Protein AF-A0A2E8HT24-F1 (afdb_monomer_lite)

pLDDT: mean 84.62, std 17.59, range [35.94, 98.38]

Foldseek 3Di:
DDDDDDDDDDDPPPPPPPPPPDDDPVRVVVVVVVVLVVVCVVDLQLSVLVVQLVVQVVVCVVVVADDDDDSVLSVVLVPDQAFPVPRHGADSHAPPDDPVDPDGDQRHKHKDFCDPVHGHDSVGIHIHGPNVRVVPVVDDPVRVVVCVVVVVVVVVVVVVVVD

Structure (mmCIF, N/CA/C/O backbone):
data_AF-A0A2E8HT24-F1
#
_entry.id   AF-A0A2E8HT24-F1
#
loop_
_atom_site.group_PDB
_atom_site.id
_atom_site.type_symbol
_atom_site.label_atom_id
_atom_site.label_alt_id
_atom_site.label_comp_id
_atom_site.label_asym_id
_atom_site.label_entity_id
_atom_site.label_seq_id
_atom_site.pdbx_PDB_ins_code
_atom_site.Cartn_x
_atom_site.Cartn_y
_atom_site.Cartn_z
_atom_site.occupancy
_atom_site.B_iso_or_equiv
_atom_site.auth_seq_id
_atom_site.auth_comp_id
_atom_site.auth_asym_id
_atom_site.auth_atom_id
_atom_site.pdbx_PDB_model_num
ATOM 1 N N . MET A 1 1 ? 66.872 -40.781 -44.050 1.00 35.94 1 MET A N 1
ATOM 2 C CA . MET A 1 1 ? 67.631 -39.530 -43.858 1.00 35.94 1 MET A CA 1
ATOM 3 C C . MET A 1 1 ? 66.640 -38.387 -43.755 1.00 35.94 1 MET A C 1
ATOM 5 O O . MET A 1 1 ? 65.940 -38.175 -44.731 1.00 35.94 1 MET A O 1
ATOM 9 N N . LEU A 1 2 ? 66.644 -37.734 -42.584 1.00 40.47 2 LEU A N 1
ATOM 10 C CA . LEU A 1 2 ? 66.232 -36.346 -42.295 1.00 40.47 2 LEU A CA 1
ATOM 11 C C . LEU A 1 2 ? 64.733 -36.050 -42.520 1.00 40.47 2 LEU A C 1
ATOM 13 O O . LEU A 1 2 ? 64.281 -35.977 -43.654 1.00 40.47 2 LEU A O 1
ATOM 17 N N . LEU A 1 3 ? 63.880 -36.157 -41.489 1.00 42.06 3 LEU A N 1
ATOM 18 C CA . LEU A 1 3 ? 63.606 -35.155 -40.431 1.00 42.06 3 LEU A CA 1
ATOM 19 C C . LEU A 1 3 ? 63.310 -33.763 -40.996 1.00 42.06 3 LEU A C 1
ATOM 21 O O . LEU A 1 3 ? 64.171 -33.188 -41.650 1.00 42.06 3 LEU A O 1
ATOM 25 N N . ASP A 1 4 ? 62.077 -33.308 -40.762 1.00 39.84 4 ASP A N 1
ATOM 26 C CA . ASP A 1 4 ? 61.700 -31.968 -40.282 1.00 39.84 4 ASP A CA 1
ATOM 27 C C . ASP A 1 4 ? 60.200 -31.756 -40.558 1.00 39.84 4 ASP A C 1
ATOM 29 O O . ASP A 1 4 ? 59.660 -32.192 -41.569 1.00 39.84 4 ASP A O 1
ATOM 33 N N . ASP A 1 5 ? 59.426 -31.058 -39.755 1.00 40.97 5 ASP A N 1
ATOM 34 C CA . ASP A 1 5 ? 59.451 -30.870 -38.322 1.00 40.97 5 ASP A CA 1
ATOM 35 C C . ASP A 1 5 ? 58.053 -30.336 -37.987 1.00 40.97 5 ASP A C 1
ATOM 37 O O . ASP A 1 5 ? 57.343 -29.777 -38.826 1.00 40.97 5 ASP A O 1
ATOM 41 N N . SER A 1 6 ? 57.646 -30.576 -36.755 1.00 44.28 6 SER A N 1
ATOM 42 C CA . SER A 1 6 ? 56.474 -30.014 -36.086 1.00 44.28 6 SER A CA 1
ATOM 43 C C . SER A 1 6 ? 55.906 -28.687 -36.639 1.00 44.28 6 SER A C 1
ATOM 45 O O . SER A 1 6 ? 56.578 -27.662 -36.691 1.00 44.28 6 SER A O 1
ATOM 47 N N . ASN A 1 7 ? 54.593 -28.650 -36.899 1.00 43.91 7 ASN A N 1
ATOM 48 C CA . ASN A 1 7 ? 53.816 -27.470 -36.513 1.00 43.91 7 ASN A CA 1
ATOM 49 C C . ASN A 1 7 ? 52.341 -27.794 -36.261 1.00 43.91 7 ASN A C 1
ATOM 51 O O . ASN A 1 7 ? 51.435 -27.530 -37.048 1.00 43.91 7 ASN A O 1
ATOM 55 N N . SER A 1 8 ? 52.111 -28.361 -35.082 1.00 47.88 8 SER A N 1
ATOM 56 C CA . SER A 1 8 ? 50.888 -28.163 -34.319 1.00 47.88 8 SER A CA 1
ATOM 57 C C . SER A 1 8 ? 50.665 -26.664 -34.095 1.00 47.88 8 SER A C 1
ATOM 59 O O . SER A 1 8 ? 51.427 -26.042 -33.355 1.00 47.88 8 SER A O 1
ATOM 61 N N . HIS A 1 9 ? 49.621 -26.083 -34.684 1.00 43.06 9 HIS A N 1
ATOM 62 C CA . HIS A 1 9 ? 49.075 -24.806 -34.222 1.00 43.06 9 HIS A CA 1
ATOM 63 C C . HIS A 1 9 ? 47.590 -24.982 -33.850 1.00 43.06 9 HIS A C 1
ATOM 65 O O . HIS A 1 9 ? 46.798 -25.423 -34.684 1.00 43.06 9 HIS A O 1
ATOM 71 N N . PRO A 1 10 ? 47.216 -24.708 -32.584 1.00 46.66 10 PRO A N 1
ATOM 72 C CA . PRO A 1 10 ? 45.877 -24.933 -32.043 1.00 46.66 10 PRO A CA 1
ATOM 73 C C . PRO A 1 10 ? 44.842 -23.939 -32.604 1.00 46.66 10 PRO A C 1
ATOM 75 O O . PRO A 1 10 ? 45.212 -22.903 -33.164 1.00 46.66 10 PRO A O 1
ATOM 78 N N . PRO A 1 11 ? 43.532 -24.226 -32.448 1.00 43.88 11 PRO A N 1
ATOM 79 C CA . PRO A 1 11 ? 42.464 -23.390 -32.983 1.00 43.88 11 PRO A CA 1
ATOM 80 C C . PRO A 1 11 ? 42.529 -22.002 -32.348 1.00 43.88 11 PRO A C 1
ATOM 82 O O . PRO A 1 11 ? 42.537 -21.871 -31.123 1.00 43.88 11 PRO A O 1
ATOM 85 N N . GLN A 1 12 ? 42.551 -20.955 -33.175 1.00 50.25 12 GLN A N 1
ATOM 86 C CA . GLN A 1 12 ? 42.420 -19.583 -32.694 1.00 50.25 12 GLN A CA 1
ATOM 87 C C . GLN A 1 12 ? 40.999 -19.381 -32.155 1.00 50.25 12 GLN A C 1
ATOM 89 O O . GLN A 1 12 ? 40.080 -18.964 -32.858 1.00 50.25 12 GLN A O 1
ATOM 94 N N . LEU A 1 13 ? 40.815 -19.706 -30.876 1.00 46.00 13 LEU A N 1
ATOM 95 C CA . LEU A 1 13 ? 39.678 -19.287 -30.080 1.00 46.00 13 LEU A CA 1
ATOM 96 C C . LEU A 1 13 ? 39.767 -17.762 -29.965 1.00 46.00 13 LEU A C 1
ATOM 98 O O . LEU A 1 13 ? 40.494 -17.235 -29.124 1.00 46.00 13 LEU A O 1
ATOM 102 N N . ALA A 1 14 ? 39.065 -17.041 -30.840 1.00 48.28 14 ALA A N 1
ATOM 103 C CA . ALA A 1 14 ? 38.925 -15.598 -30.729 1.00 48.28 14 ALA A CA 1
ATOM 104 C C . ALA A 1 14 ? 38.216 -15.282 -29.404 1.00 48.28 14 ALA A C 1
ATOM 106 O O . ALA A 1 14 ? 36.986 -15.311 -29.300 1.00 48.28 14 ALA A O 1
ATOM 107 N N . ALA A 1 15 ? 39.002 -15.015 -28.361 1.00 50.75 15 ALA A N 1
ATOM 108 C CA . ALA A 1 15 ? 38.513 -14.491 -27.105 1.00 50.75 15 ALA A CA 1
ATOM 109 C C . ALA A 1 15 ? 37.833 -13.154 -27.408 1.00 50.75 15 ALA A C 1
ATOM 111 O O . ALA A 1 15 ? 38.474 -12.142 -27.691 1.00 50.75 15 ALA A O 1
ATOM 112 N N . ARG A 1 16 ? 36.502 -13.165 -27.395 1.00 48.28 16 ARG A N 1
ATOM 113 C CA . ARG A 1 16 ? 35.672 -11.974 -27.535 1.00 48.28 16 ARG A CA 1
ATOM 114 C C . ARG A 1 16 ? 35.931 -11.111 -26.298 1.00 48.28 16 ARG A C 1
ATOM 116 O O . ARG A 1 16 ? 35.295 -11.311 -25.264 1.00 48.28 16 ARG A O 1
ATOM 123 N N . LEU A 1 17 ? 36.910 -10.207 -26.377 1.00 47.00 17 LEU A N 1
ATOM 124 C CA . LEU A 1 17 ? 37.197 -9.221 -25.337 1.00 47.00 17 LEU A CA 1
ATOM 125 C C . LEU A 1 17 ? 35.886 -8.498 -25.014 1.00 47.00 17 LEU A C 1
ATOM 127 O O . LEU A 1 17 ? 35.358 -7.737 -25.826 1.00 47.00 17 LEU A O 1
ATOM 131 N N . LYS A 1 18 ? 35.317 -8.769 -23.834 1.00 50.16 18 LYS A N 1
ATOM 132 C CA . LYS A 1 18 ? 34.218 -7.971 -23.295 1.00 50.16 18 LYS A CA 1
ATOM 133 C C . LYS A 1 18 ? 34.812 -6.613 -22.956 1.00 50.16 18 LYS A C 1
ATOM 135 O O . LYS A 1 18 ? 35.312 -6.415 -21.854 1.00 50.16 18 LYS A O 1
ATOM 140 N N . ILE A 1 19 ? 34.775 -5.687 -23.908 1.00 54.06 19 ILE A N 1
ATOM 141 C CA . ILE A 1 19 ? 35.055 -4.281 -23.640 1.00 54.06 19 ILE A CA 1
ATOM 142 C C . ILE A 1 19 ? 33.923 -3.804 -22.728 1.00 54.06 19 ILE A C 1
ATOM 144 O O . ILE A 1 19 ? 32.839 -3.439 -23.184 1.00 54.06 19 ILE A O 1
ATOM 148 N N . SER A 1 20 ? 34.131 -3.876 -21.415 1.00 62.16 20 SER A N 1
ATOM 149 C CA . SER A 1 20 ? 33.248 -3.227 -20.459 1.00 62.16 20 SER A CA 1
ATOM 150 C C . SER A 1 20 ? 33.468 -1.727 -20.610 1.00 62.16 20 SER A C 1
ATOM 152 O O . SER A 1 20 ? 34.395 -1.166 -20.028 1.00 62.16 20 SER A O 1
ATOM 154 N N . GLY A 1 21 ? 32.656 -1.078 -21.444 1.00 65.00 21 GLY A N 1
ATOM 155 C CA . GLY A 1 21 ? 32.674 0.373 -21.562 1.00 65.00 21 GLY A CA 1
ATOM 156 C C . GLY A 1 21 ? 32.432 0.986 -20.184 1.00 65.00 21 GLY A C 1
ATOM 157 O O . GLY A 1 21 ? 31.366 0.794 -19.594 1.00 65.00 21 GLY A O 1
ATOM 158 N N . HIS A 1 22 ? 33.426 1.691 -19.644 1.00 77.19 22 HIS A N 1
ATOM 159 C CA . HIS A 1 22 ? 33.254 2.395 -18.385 1.00 77.19 22 HIS A CA 1
ATOM 160 C C . HIS A 1 22 ? 32.352 3.608 -18.628 1.00 77.19 22 HIS A C 1
ATOM 162 O O . HIS A 1 22 ? 32.740 4.587 -19.258 1.00 77.19 22 HIS A O 1
ATOM 168 N N . ILE A 1 23 ? 31.112 3.531 -18.145 1.00 82.25 23 ILE A N 1
ATOM 169 C CA . ILE A 1 23 ? 30.186 4.664 -18.150 1.00 82.25 23 ILE A CA 1
ATOM 170 C C . ILE A 1 23 ? 30.437 5.490 -16.886 1.00 82.25 23 ILE A C 1
ATOM 172 O O . ILE A 1 23 ? 30.488 4.945 -15.781 1.00 82.25 23 ILE A O 1
ATOM 176 N N . CYS A 1 24 ? 30.561 6.809 -17.041 1.00 89.00 24 CYS A N 1
ATOM 177 C CA . CYS A 1 24 ? 30.724 7.723 -15.916 1.00 89.00 24 CYS A CA 1
ATOM 178 C C . CYS A 1 24 ? 29.496 7.681 -14.978 1.00 89.00 24 CYS A C 1
ATOM 180 O O . CYS A 1 24 ? 28.365 7.522 -15.443 1.00 89.00 24 CYS A O 1
ATOM 182 N N . LYS A 1 25 ? 29.672 7.851 -13.657 1.00 83.56 25 LYS A N 1
ATOM 183 C CA . LYS A 1 25 ? 28.559 7.752 -12.682 1.00 83.56 25 LYS A CA 1
ATOM 184 C C . LYS A 1 25 ? 27.403 8.714 -12.993 1.00 83.56 25 LYS A C 1
ATOM 186 O O . LYS A 1 25 ? 26.242 8.324 -12.887 1.00 83.56 25 LYS A O 1
ATOM 191 N N . SER A 1 26 ? 27.696 9.942 -13.427 1.00 86.44 26 SER A N 1
ATOM 192 C CA . SER A 1 26 ? 26.672 10.924 -13.819 1.00 86.44 26 SER A CA 1
ATOM 193 C C . SER A 1 26 ? 25.957 10.533 -15.119 1.00 86.44 26 SER A C 1
ATOM 195 O O . SER A 1 26 ? 24.739 10.662 -15.216 1.00 86.44 26 SER A O 1
ATOM 197 N N . CYS A 1 27 ? 26.682 9.963 -16.083 1.00 86.25 27 CYS A N 1
ATOM 198 C CA . CYS A 1 27 ? 26.148 9.419 -17.330 1.00 86.25 27 CYS A CA 1
ATOM 199 C C . CYS A 1 27 ? 25.198 8.242 -17.051 1.00 86.25 27 CYS A C 1
ATOM 201 O O . CYS A 1 27 ? 24.104 8.165 -17.614 1.00 86.25 27 CYS A O 1
ATOM 203 N N . GLN A 1 28 ? 25.595 7.345 -16.144 1.00 87.12 28 GLN A N 1
ATOM 204 C CA . GLN A 1 28 ? 24.777 6.223 -15.692 1.00 87.12 28 GLN A CA 1
ATOM 205 C C . GLN A 1 28 ? 23.524 6.719 -14.962 1.00 87.12 28 GLN A C 1
ATOM 207 O O . GLN A 1 28 ? 22.421 6.272 -15.276 1.00 87.12 28 GLN A O 1
ATOM 212 N N . ALA A 1 29 ? 23.667 7.682 -14.045 1.00 83.69 29 ALA A N 1
ATOM 213 C CA . ALA A 1 29 ? 22.548 8.285 -13.324 1.00 83.69 29 ALA A CA 1
ATOM 214 C C . ALA A 1 29 ? 21.544 8.960 -14.274 1.00 83.69 29 ALA A C 1
ATOM 216 O O . ALA A 1 29 ? 20.338 8.733 -14.154 1.00 83.69 29 ALA A O 1
ATOM 217 N N . ARG A 1 30 ? 22.032 9.717 -15.266 1.00 84.50 30 ARG A N 1
ATOM 218 C CA . ARG A 1 30 ? 21.202 10.330 -16.312 1.00 84.50 30 ARG A CA 1
ATOM 219 C C . ARG A 1 30 ? 20.444 9.274 -17.116 1.00 84.50 30 ARG A C 1
ATOM 221 O O . ARG A 1 30 ? 19.226 9.369 -17.231 1.00 84.50 30 ARG A O 1
ATOM 228 N N . ARG A 1 31 ? 21.121 8.220 -17.581 1.00 84.06 31 ARG A N 1
ATOM 229 C CA . ARG A 1 31 ? 20.488 7.125 -18.339 1.00 84.06 31 ARG A CA 1
ATOM 230 C C . ARG A 1 31 ? 19.397 6.415 -17.531 1.00 84.06 31 ARG A C 1
ATOM 232 O O . ARG A 1 31 ? 18.334 6.106 -18.068 1.00 84.06 31 ARG A O 1
ATOM 239 N N . VAL A 1 32 ? 19.633 6.177 -16.238 1.00 82.56 32 VAL A N 1
ATOM 240 C CA . VAL A 1 32 ? 18.626 5.613 -15.322 1.00 82.56 32 VAL A CA 1
ATOM 241 C C . VAL A 1 32 ? 17.434 6.563 -15.176 1.00 82.56 32 VAL A C 1
ATOM 243 O O . VAL A 1 32 ? 16.288 6.115 -15.246 1.00 82.56 32 VAL A O 1
ATOM 246 N N . HIS A 1 33 ? 17.679 7.866 -15.016 1.00 81.50 33 HIS A N 1
ATOM 247 C CA . HIS A 1 33 ? 16.624 8.877 -14.925 1.00 81.50 33 HIS A CA 1
ATOM 248 C C . HIS A 1 33 ? 15.775 8.949 -16.204 1.00 81.50 33 HIS A C 1
ATOM 250 O O . HIS A 1 33 ? 14.545 8.951 -16.131 1.00 81.50 33 HIS A O 1
ATOM 256 N N . GLU A 1 34 ? 16.409 8.954 -17.374 1.00 79.81 34 GLU A N 1
ATOM 257 C CA . GLU A 1 34 ? 15.744 8.963 -18.682 1.00 79.81 34 GLU A CA 1
ATOM 258 C C . GLU A 1 34 ? 14.926 7.692 -18.920 1.00 79.81 34 G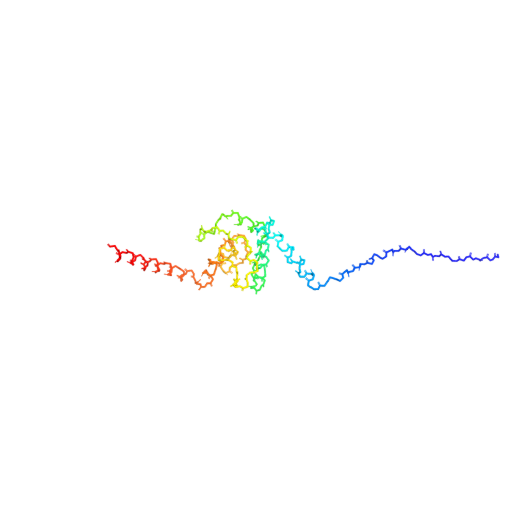LU A C 1
ATOM 260 O O . GLU A 1 34 ? 13.769 7.771 -19.329 1.00 79.81 34 GLU A O 1
ATOM 265 N N . HIS A 1 35 ? 15.490 6.512 -18.635 1.00 80.69 35 HIS A N 1
ATOM 266 C CA . HIS A 1 35 ? 14.760 5.246 -18.730 1.00 80.69 35 HIS A CA 1
ATOM 267 C C . HIS A 1 35 ? 13.536 5.247 -17.809 1.00 80.69 35 HIS A C 1
ATOM 269 O O . HIS A 1 35 ? 12.433 4.935 -18.244 1.00 80.69 35 HIS A O 1
ATOM 275 N N . LYS A 1 36 ? 13.709 5.654 -16.546 1.00 76.69 36 LYS A N 1
ATOM 276 C CA . LYS A 1 36 ? 12.611 5.774 -15.578 1.00 76.69 36 LYS A CA 1
ATOM 277 C C . LYS A 1 36 ? 11.526 6.736 -16.068 1.00 76.69 36 LYS A C 1
ATOM 279 O O . LYS A 1 36 ? 10.345 6.423 -15.954 1.00 76.69 36 LYS A O 1
ATOM 284 N N . SER A 1 37 ? 11.925 7.888 -16.603 1.00 75.88 37 SER A N 1
ATOM 285 C CA . SER A 1 37 ? 11.004 8.907 -17.115 1.00 75.88 37 SER A CA 1
ATOM 286 C C . SER A 1 37 ? 10.202 8.403 -18.314 1.00 75.88 37 SER A C 1
ATOM 288 O O . SER A 1 37 ? 9.016 8.702 -18.398 1.00 75.88 37 SER A O 1
ATOM 290 N N . ARG A 1 38 ? 10.819 7.615 -19.206 1.00 74.81 38 ARG A N 1
ATOM 291 C CA . ARG A 1 38 ? 10.131 6.957 -20.329 1.00 74.81 38 ARG A CA 1
ATOM 292 C C . ARG A 1 38 ? 9.142 5.897 -19.852 1.00 74.81 38 ARG A C 1
ATOM 294 O O . ARG A 1 38 ? 7.957 6.047 -20.103 1.00 74.81 38 ARG A O 1
ATOM 301 N N . SER A 1 39 ? 9.579 4.933 -19.037 1.00 76.62 39 SER A N 1
ATOM 302 C CA . SER A 1 39 ? 8.687 3.875 -18.530 1.00 76.62 39 SER A CA 1
ATOM 303 C C . SER A 1 39 ? 7.468 4.415 -17.769 1.00 76.62 39 SER A C 1
ATOM 305 O O . SER A 1 39 ? 6.401 3.818 -17.814 1.00 76.62 39 SER A O 1
ATOM 307 N N . LEU A 1 40 ? 7.614 5.546 -17.069 1.00 77.06 40 LEU A N 1
ATOM 308 C CA . LEU A 1 40 ? 6.505 6.238 -16.401 1.00 77.06 40 LEU A CA 1
ATOM 309 C C . LEU A 1 40 ? 5.509 6.901 -17.359 1.00 77.06 40 LEU A C 1
ATOM 311 O O . LEU A 1 40 ? 4.360 7.110 -16.971 1.00 77.06 40 LEU A O 1
ATOM 315 N N . LYS A 1 41 ? 5.962 7.314 -18.546 1.00 77.75 41 LYS A N 1
ATOM 316 C CA . LYS A 1 41 ? 5.111 7.902 -19.584 1.00 77.75 41 LYS A CA 1
ATOM 317 C C . LYS A 1 41 ? 4.368 6.820 -20.359 1.00 77.75 41 LYS A C 1
ATOM 319 O O . LYS A 1 41 ? 3.186 7.016 -20.609 1.00 77.75 41 LYS A O 1
ATOM 324 N N . ASP A 1 42 ? 5.051 5.722 -20.680 1.00 85.56 42 ASP A N 1
ATOM 325 C CA . ASP A 1 42 ? 4.519 4.651 -21.527 1.00 85.56 42 ASP A CA 1
ATOM 326 C C . ASP A 1 42 ? 3.383 3.892 -20.827 1.00 85.56 42 ASP A C 1
ATOM 328 O O . ASP A 1 42 ? 2.286 3.789 -21.365 1.00 85.56 42 ASP A O 1
ATOM 332 N N . ASP A 1 43 ? 3.622 3.415 -19.600 1.00 90.62 43 ASP A N 1
ATOM 333 C CA . ASP A 1 43 ? 2.605 2.738 -18.792 1.00 90.62 43 ASP A CA 1
ATOM 334 C C . ASP A 1 43 ? 2.810 3.037 -17.292 1.00 90.62 43 ASP A C 1
ATOM 336 O O . ASP A 1 43 ? 3.550 2.334 -16.581 1.00 90.62 43 ASP A O 1
ATOM 340 N N . PRO A 1 44 ? 2.176 4.107 -16.771 1.00 90.75 44 PRO A N 1
ATOM 341 C CA . PRO A 1 44 ? 2.314 4.486 -15.371 1.00 90.75 44 PRO A CA 1
ATOM 342 C C . PRO A 1 44 ? 1.736 3.438 -14.411 1.00 90.75 44 PRO A C 1
ATOM 344 O O . PRO A 1 44 ? 2.225 3.338 -13.280 1.00 90.75 44 PRO A O 1
ATOM 347 N N . VAL A 1 45 ? 0.733 2.660 -14.835 1.00 94.12 45 VAL A N 1
ATOM 348 C CA . VAL A 1 45 ? 0.085 1.635 -14.005 1.00 94.12 45 VAL A CA 1
ATOM 349 C C . VAL A 1 45 ? 1.039 0.467 -13.813 1.00 94.12 45 VAL A C 1
ATOM 351 O O . VAL A 1 45 ? 1.434 0.178 -12.680 1.00 94.12 45 VAL A O 1
ATOM 354 N N . LEU A 1 46 ? 1.518 -0.130 -14.907 1.00 94.06 46 LEU A N 1
ATOM 355 C CA . LEU A 1 46 ? 2.462 -1.246 -14.865 1.00 94.06 46 LEU A CA 1
ATOM 356 C C . LEU A 1 46 ? 3.740 -0.877 -14.111 1.00 94.06 46 LEU A C 1
ATOM 358 O O . LEU A 1 46 ? 4.233 -1.652 -13.282 1.00 94.06 46 LEU A O 1
ATOM 362 N N . TYR A 1 47 ? 4.276 0.321 -14.361 1.00 92.00 47 TYR A N 1
ATOM 363 C CA . TYR A 1 47 ? 5.449 0.812 -13.647 1.00 92.00 47 TYR A CA 1
ATOM 364 C C . TYR A 1 47 ? 5.202 0.879 -12.130 1.00 92.00 47 TYR A C 1
ATOM 366 O O . TYR A 1 47 ? 6.030 0.406 -11.340 1.00 92.00 47 TYR A O 1
ATOM 374 N N . ARG A 1 48 ? 4.068 1.448 -11.697 1.00 92.25 48 ARG A N 1
ATOM 375 C CA . ARG A 1 48 ? 3.714 1.549 -10.273 1.00 92.25 48 ARG A CA 1
ATOM 376 C C . ARG A 1 48 ? 3.487 0.180 -9.650 1.00 92.25 48 ARG A C 1
ATOM 378 O O . ARG A 1 48 ? 4.060 -0.068 -8.589 1.00 92.25 48 ARG A O 1
ATOM 385 N N . CYS A 1 49 ? 2.745 -0.711 -10.302 1.00 96.31 49 CYS A N 1
ATOM 386 C CA . CYS A 1 49 ? 2.482 -2.060 -9.803 1.00 96.31 49 CYS A CA 1
ATOM 387 C C . CYS A 1 49 ? 3.788 -2.832 -9.567 1.00 96.31 49 CYS A C 1
ATOM 389 O O . CYS A 1 49 ? 4.006 -3.348 -8.472 1.00 96.31 49 CYS A O 1
ATOM 391 N N . LYS A 1 50 ? 4.744 -2.784 -10.507 1.00 95.25 50 LYS A N 1
ATOM 392 C CA . LYS A 1 50 ? 6.083 -3.382 -10.320 1.00 95.25 50 LYS A CA 1
ATOM 393 C C . LYS A 1 50 ? 6.807 -2.837 -9.082 1.00 95.25 50 LYS A C 1
ATOM 395 O O . LYS A 1 50 ? 7.423 -3.592 -8.326 1.00 95.25 50 LYS A O 1
ATOM 400 N N . LYS A 1 51 ? 6.738 -1.521 -8.847 1.00 93.75 51 LYS A N 1
ATOM 401 C CA . LYS A 1 51 ? 7.357 -0.878 -7.673 1.00 93.75 51 LYS A CA 1
ATOM 402 C C . LYS A 1 51 ? 6.665 -1.268 -6.368 1.00 93.75 51 LYS A C 1
ATOM 404 O O . LYS A 1 51 ? 7.358 -1.544 -5.388 1.00 93.75 51 LYS A O 1
ATOM 409 N N . ILE A 1 52 ? 5.336 -1.293 -6.361 1.00 96.31 52 ILE A N 1
ATOM 410 C CA . ILE A 1 52 ? 4.509 -1.673 -5.213 1.00 96.31 52 ILE A CA 1
ATOM 411 C C . ILE A 1 52 ? 4.783 -3.128 -4.821 1.00 96.31 52 ILE A C 1
ATOM 413 O O . ILE A 1 52 ? 5.089 -3.387 -3.657 1.00 96.31 52 ILE A O 1
ATOM 417 N N . LEU A 1 53 ? 4.773 -4.047 -5.790 1.00 98.00 53 LEU A N 1
ATOM 418 C CA . LEU A 1 53 ? 5.025 -5.472 -5.574 1.00 98.00 53 LEU A CA 1
ATOM 419 C C . LEU A 1 53 ? 6.422 -5.722 -4.992 1.00 98.00 53 LEU A C 1
ATOM 421 O O . LEU A 1 53 ? 6.578 -6.434 -4.001 1.00 98.00 53 LEU A O 1
ATOM 425 N N . CYS A 1 54 ? 7.445 -5.072 -5.556 1.00 97.38 54 CYS A N 1
ATOM 426 C CA . CYS A 1 54 ? 8.817 -5.156 -5.052 1.00 97.38 54 CYS A CA 1
ATOM 427 C C . CYS A 1 54 ? 8.927 -4.657 -3.599 1.00 97.38 54 CYS A C 1
ATOM 429 O O . CYS A 1 54 ? 9.539 -5.315 -2.753 1.00 97.38 54 CYS A O 1
ATOM 431 N N . ALA A 1 55 ? 8.286 -3.528 -3.281 1.00 96.31 55 ALA A N 1
ATOM 432 C CA . ALA A 1 55 ? 8.268 -2.990 -1.924 1.00 96.31 55 ALA A CA 1
ATOM 433 C C . ALA A 1 55 ? 7.525 -3.913 -0.943 1.00 96.31 55 ALA A C 1
ATOM 435 O O . ALA A 1 55 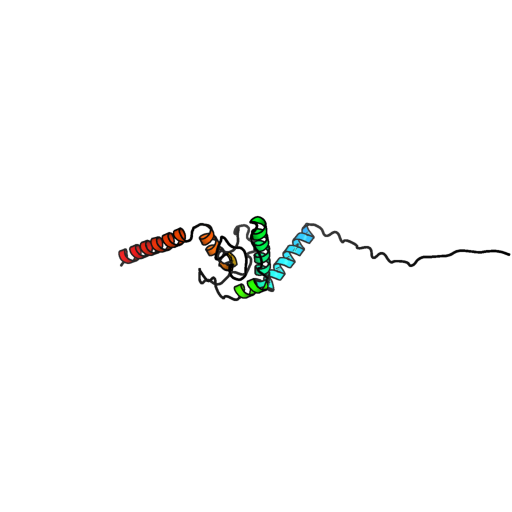? 8.011 -4.138 0.165 1.00 96.31 55 ALA A O 1
ATOM 436 N N . ALA A 1 56 ? 6.384 -4.476 -1.347 1.00 97.62 56 ALA A N 1
ATOM 437 C CA . ALA A 1 56 ? 5.611 -5.422 -0.546 1.00 97.62 56 ALA A CA 1
ATOM 438 C C . ALA A 1 56 ? 6.401 -6.701 -0.252 1.00 97.62 56 ALA A C 1
ATOM 440 O O . ALA A 1 56 ? 6.493 -7.101 0.906 1.00 97.62 56 ALA A O 1
ATOM 441 N N . LYS A 1 57 ? 7.083 -7.264 -1.257 1.00 98.06 57 LYS A N 1
ATOM 442 C CA . LYS A 1 57 ? 7.984 -8.413 -1.088 1.00 98.06 57 LYS A CA 1
ATOM 443 C C . LYS A 1 57 ? 9.106 -8.118 -0.093 1.00 98.06 57 LYS A C 1
ATOM 445 O O . LYS A 1 57 ? 9.429 -8.949 0.752 1.00 98.06 57 LYS A O 1
ATOM 450 N N . GLY A 1 58 ? 9.679 -6.914 -0.153 1.00 98.06 58 GLY A N 1
ATOM 451 C CA . GLY A 1 58 ? 10.668 -6.450 0.820 1.00 98.06 58 GLY A CA 1
ATOM 452 C C . GLY A 1 58 ? 10.109 -6.358 2.245 1.00 98.06 58 GLY A C 1
ATOM 453 O O . GLY A 1 58 ? 10.767 -6.804 3.183 1.00 98.06 58 GLY A O 1
ATOM 454 N N . ARG A 1 59 ? 8.893 -5.822 2.417 1.00 96.75 59 ARG A N 1
ATOM 455 C CA . ARG A 1 59 ? 8.212 -5.753 3.725 1.00 96.75 59 ARG A CA 1
ATOM 456 C C . ARG A 1 59 ? 7.887 -7.141 4.275 1.00 96.75 59 ARG A C 1
ATOM 458 O O . ARG A 1 59 ? 8.154 -7.391 5.443 1.00 96.75 59 ARG A O 1
ATOM 465 N N . ALA A 1 60 ? 7.370 -8.038 3.436 1.00 97.56 60 ALA A N 1
ATOM 466 C CA . ALA A 1 60 ? 7.049 -9.410 3.818 1.00 97.56 60 ALA A CA 1
ATOM 467 C C . ALA A 1 60 ? 8.282 -10.146 4.353 1.00 97.56 60 ALA A C 1
ATOM 469 O O . ALA A 1 60 ? 8.240 -10.687 5.451 1.00 97.56 60 ALA A O 1
ATOM 470 N N . ARG A 1 61 ? 9.416 -10.051 3.641 1.00 97.69 61 ARG A N 1
ATOM 471 C CA . ARG A 1 61 ? 10.699 -10.624 4.082 1.00 97.69 61 ARG A CA 1
ATOM 472 C C . ARG A 1 61 ? 11.164 -10.070 5.426 1.00 97.69 61 ARG A C 1
ATOM 474 O O . ARG A 1 61 ? 11.556 -10.837 6.291 1.00 97.69 61 ARG A O 1
ATOM 481 N N . LYS A 1 62 ? 11.107 -8.746 5.612 1.00 97.38 62 LYS A N 1
ATOM 482 C CA . LYS A 1 62 ? 11.537 -8.099 6.864 1.00 97.38 62 LYS A CA 1
ATOM 483 C C . LYS A 1 62 ? 10.703 -8.519 8.070 1.00 97.38 62 LYS A C 1
ATOM 485 O O . LYS A 1 62 ? 11.231 -8.594 9.168 1.00 97.38 62 LYS A O 1
ATOM 490 N N . SER A 1 63 ? 9.413 -8.759 7.867 1.00 95.06 63 SER A N 1
ATOM 491 C CA . SER A 1 63 ? 8.488 -9.147 8.934 1.00 95.06 63 SER A CA 1
ATOM 492 C C . SER A 1 63 ? 8.224 -10.653 8.992 1.00 95.06 63 SER A C 1
ATOM 494 O O . SER A 1 63 ? 7.296 -11.051 9.686 1.00 95.06 63 SER A O 1
ATOM 496 N N . ASN A 1 64 ? 8.983 -11.467 8.248 1.00 96.50 64 ASN A N 1
ATOM 497 C CA . ASN A 1 64 ? 8.792 -12.913 8.112 1.00 96.50 64 ASN A CA 1
ATOM 498 C C . ASN A 1 64 ? 7.330 -13.323 7.832 1.00 96.50 64 ASN A C 1
ATOM 500 O O . ASN A 1 64 ? 6.760 -14.175 8.508 1.00 96.50 64 ASN A O 1
ATOM 504 N N . ARG A 1 65 ? 6.699 -12.663 6.858 1.00 95.50 65 ARG A N 1
ATOM 505 C CA . ARG A 1 65 ? 5.307 -12.916 6.463 1.00 95.50 65 ARG A CA 1
ATOM 506 C C . ARG A 1 65 ? 5.240 -13.641 5.130 1.00 95.50 65 ARG A C 1
ATOM 508 O O . ARG A 1 65 ? 6.078 -13.422 4.255 1.00 95.50 65 ARG A O 1
ATOM 515 N N . GLU A 1 66 ? 4.182 -14.427 4.968 1.00 97.81 66 GLU A N 1
ATOM 516 C CA . GLU A 1 66 ? 3.835 -15.071 3.706 1.00 97.81 66 GLU A CA 1
ATOM 517 C C . GLU A 1 66 ? 3.725 -14.049 2.563 1.00 97.81 66 GLU A C 1
ATOM 519 O O . GLU A 1 66 ? 3.268 -12.911 2.743 1.00 97.81 66 GLU A O 1
ATOM 524 N N . PHE A 1 67 ? 4.166 -14.463 1.377 1.00 98.38 67 PHE A N 1
ATOM 525 C CA . PHE A 1 67 ? 4.083 -13.677 0.157 1.00 98.38 67 PHE A CA 1
ATOM 526 C C . PHE A 1 67 ? 3.852 -14.605 -1.038 1.00 98.38 67 PHE A C 1
ATOM 528 O O . PHE A 1 67 ? 4.775 -15.304 -1.456 1.00 98.38 67 PHE A O 1
ATOM 535 N N . SER A 1 68 ? 2.647 -14.569 -1.602 1.00 98.25 68 SER A N 1
ATOM 536 C CA . SER A 1 68 ? 2.272 -15.308 -2.819 1.00 98.25 68 SER A CA 1
ATOM 537 C C . SER A 1 68 ? 1.752 -14.402 -3.937 1.00 98.25 68 SER A C 1
ATOM 539 O O . SER A 1 68 ? 1.551 -14.869 -5.052 1.00 98.25 68 SER A O 1
ATOM 541 N N . LEU A 1 69 ? 1.594 -13.100 -3.670 1.00 97.81 69 LEU A N 1
ATOM 542 C CA . LEU A 1 69 ? 1.078 -12.135 -4.636 1.00 97.81 69 LEU A CA 1
ATOM 543 C C . LEU A 1 69 ? 1.972 -12.008 -5.883 1.00 97.81 69 LEU A C 1
ATOM 545 O O . LEU A 1 69 ? 3.186 -11.785 -5.783 1.00 97.81 69 LEU A O 1
ATOM 549 N N . THR A 1 70 ? 1.356 -12.074 -7.059 1.00 98.19 70 THR A N 1
ATOM 550 C CA . THR A 1 70 ? 2.008 -11.900 -8.361 1.00 98.19 70 THR A CA 1
ATOM 551 C C . THR A 1 70 ? 1.798 -10.491 -8.926 1.00 98.19 70 THR A C 1
ATOM 553 O O . THR A 1 70 ? 1.120 -9.642 -8.342 1.00 98.19 70 THR A O 1
ATOM 556 N N . LEU A 1 71 ? 2.436 -10.197 -10.065 1.00 98.06 71 LEU A N 1
ATOM 557 C CA . LEU A 1 71 ? 2.188 -8.940 -10.774 1.00 98.06 71 LEU A CA 1
ATOM 558 C C . LEU A 1 71 ? 0.783 -8.907 -11.383 1.00 98.06 71 LEU A C 1
ATOM 560 O O . LEU A 1 71 ? 0.165 -7.846 -11.359 1.00 98.06 71 LEU A O 1
ATOM 564 N N . ASP A 1 72 ? 0.290 -10.040 -11.879 1.00 98.31 72 ASP A N 1
ATOM 565 C CA . ASP A 1 72 ? -1.015 -10.127 -12.535 1.00 98.31 72 ASP A CA 1
ATOM 566 C C . ASP A 1 72 ? -2.149 -9.920 -11.529 1.00 98.31 72 ASP A C 1
ATOM 568 O O . ASP A 1 72 ? -3.038 -9.116 -11.794 1.00 98.31 72 ASP A O 1
ATOM 572 N N . ASP A 1 73 ? -2.044 -10.494 -10.323 1.00 98.00 73 ASP A N 1
ATOM 573 C CA . ASP A 1 73 ? -2.990 -10.223 -9.225 1.00 98.00 73 ASP A CA 1
ATOM 574 C C . ASP A 1 73 ? -3.082 -8.719 -8.921 1.00 98.00 73 ASP A C 1
ATOM 576 O O . ASP A 1 73 ? -4.156 -8.149 -8.731 1.00 98.00 73 ASP A O 1
ATOM 580 N N . LEU A 1 74 ? -1.931 -8.038 -8.894 1.00 97.50 74 LEU A N 1
ATOM 581 C CA . LEU A 1 74 ? -1.874 -6.608 -8.610 1.00 97.50 74 LEU A CA 1
ATOM 582 C C . LEU A 1 74 ? -2.390 -5.754 -9.777 1.00 97.50 74 LEU A C 1
ATOM 584 O O . LEU A 1 74 ? -2.955 -4.685 -9.542 1.00 97.50 74 LEU A O 1
ATOM 588 N N . LEU A 1 75 ? -2.185 -6.192 -11.021 1.00 97.69 75 LEU A N 1
ATOM 589 C CA . LEU A 1 75 ? -2.761 -5.547 -12.202 1.00 97.69 75 LEU A CA 1
ATOM 590 C C . LEU A 1 75 ? -4.279 -5.732 -12.249 1.00 97.69 75 LEU A C 1
ATOM 592 O O . LEU A 1 75 ? -4.972 -4.785 -12.611 1.00 97.69 75 LEU A O 1
ATOM 596 N N . GLU A 1 76 ? -4.798 -6.883 -11.818 1.00 98.00 76 GLU A N 1
ATOM 597 C CA . GLU A 1 76 ? -6.238 -7.113 -11.676 1.00 98.00 76 GLU A CA 1
ATOM 598 C C . GLU A 1 76 ? -6.847 -6.131 -10.670 1.00 98.00 76 GLU A C 1
ATOM 600 O O . GLU A 1 76 ? -7.781 -5.400 -10.996 1.00 98.00 76 GLU A O 1
ATOM 605 N N . LEU A 1 77 ? -6.235 -5.997 -9.487 1.00 97.12 77 LEU A N 1
ATOM 606 C CA . LEU A 1 77 ? -6.637 -4.996 -8.490 1.00 97.12 77 LEU A CA 1
ATOM 607 C C . LEU A 1 77 ? -6.546 -3.557 -9.019 1.00 97.12 77 LEU A C 1
ATOM 609 O O . LEU A 1 77 ? -7.318 -2.694 -8.605 1.00 97.12 77 LEU A O 1
ATOM 613 N N . ALA A 1 78 ? -5.605 -3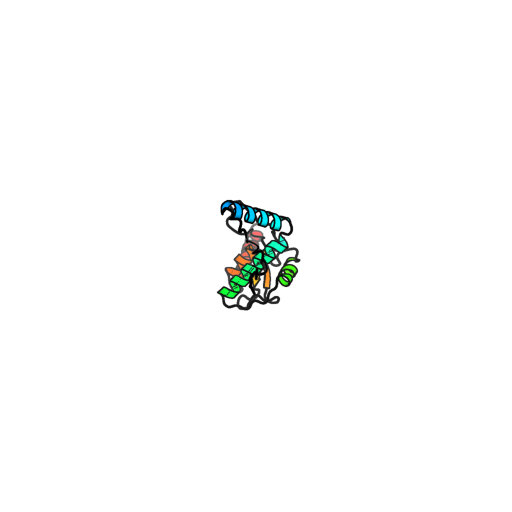.271 -9.922 1.00 96.75 78 ALA A N 1
ATOM 614 C CA . ALA A 1 78 ? -5.420 -1.947 -10.510 1.00 96.75 78 ALA A CA 1
ATOM 615 C C . ALA A 1 78 ? -6.504 -1.564 -11.532 1.00 96.75 78 ALA A C 1
ATOM 617 O O . ALA A 1 78 ? -6.614 -0.380 -11.855 1.00 96.75 78 ALA A O 1
ATOM 618 N N . LYS A 1 79 ? -7.314 -2.519 -12.017 1.00 96.69 79 LYS A N 1
ATOM 619 C CA . LYS A 1 79 ? -8.437 -2.243 -12.932 1.00 96.69 79 LYS A CA 1
ATOM 620 C C . LYS A 1 79 ? -9.579 -1.483 -12.263 1.00 96.69 79 LYS A C 1
ATOM 622 O O . LYS A 1 79 ? -10.393 -0.879 -12.959 1.00 96.69 79 LYS A O 1
ATOM 627 N N . GLN A 1 80 ? -9.657 -1.490 -10.931 1.00 94.38 80 GLN A N 1
ATOM 628 C CA . GLN A 1 80 ? -10.684 -0.731 -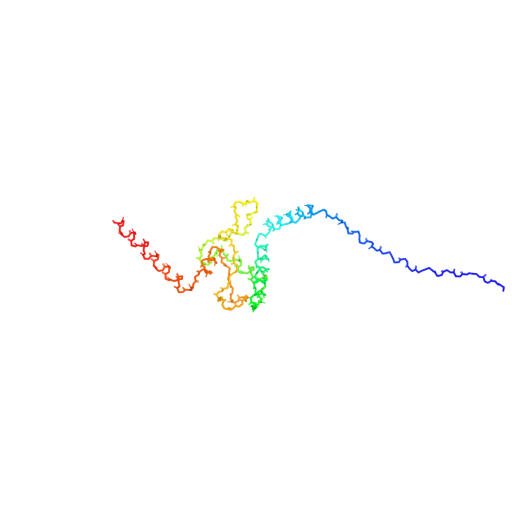10.225 1.00 94.38 80 GLN A CA 1
ATOM 629 C C . GLN A 1 80 ? -10.532 0.784 -10.510 1.00 94.38 80 GLN A C 1
ATOM 631 O O . GLN A 1 80 ? -9.422 1.323 -10.442 1.00 94.38 80 GLN A O 1
ATOM 636 N N . PRO A 1 81 ? -11.628 1.510 -10.794 1.00 88.56 81 PRO A N 1
ATOM 637 C CA . PRO A 1 81 ? -11.551 2.901 -11.253 1.00 88.56 81 PRO A CA 1
ATOM 638 C C . PRO A 1 81 ? -11.124 3.881 -10.148 1.00 88.56 81 PRO A C 1
ATOM 640 O O . PRO A 1 81 ? -10.580 4.953 -10.419 1.00 88.56 81 PRO A O 1
ATOM 643 N N . SER A 1 82 ? -11.373 3.524 -8.888 1.00 96.19 82 SER A N 1
ATOM 644 C CA . SER A 1 82 ? -11.177 4.392 -7.728 1.00 96.19 82 SER A CA 1
ATOM 645 C C . SER A 1 82 ? -10.785 3.598 -6.490 1.00 96.19 82 SER A C 1
ATOM 647 O O . SER A 1 82 ? -11.061 2.404 -6.398 1.00 96.19 82 SER A O 1
ATOM 649 N N . CYS A 1 83 ? -10.210 4.277 -5.500 1.00 97.50 83 CYS A N 1
ATOM 650 C CA . CYS A 1 83 ? -9.962 3.683 -4.192 1.00 97.50 83 CYS A CA 1
ATOM 651 C C . CYS A 1 83 ? -11.286 3.251 -3.526 1.00 97.50 83 CYS A C 1
ATOM 653 O O . CYS A 1 83 ? -12.205 4.070 -3.438 1.00 97.50 83 CYS A O 1
ATOM 655 N N . PRO A 1 84 ? -11.386 2.017 -2.994 1.00 96.94 84 PRO A N 1
ATOM 656 C CA . PRO A 1 84 ? -12.628 1.504 -2.412 1.00 96.94 84 PRO A CA 1
ATOM 657 C C . PRO A 1 84 ? -13.063 2.248 -1.140 1.00 96.94 84 PRO A C 1
ATOM 659 O O . PRO A 1 84 ? -14.253 2.292 -0.846 1.00 96.94 84 PRO A O 1
ATOM 662 N N . ILE A 1 85 ? -12.124 2.871 -0.415 1.00 95.81 85 ILE A N 1
ATOM 663 C CA . ILE A 1 85 ? -12.416 3.650 0.798 1.00 95.81 85 ILE A CA 1
ATOM 664 C C . ILE A 1 85 ? -12.752 5.102 0.438 1.00 95.81 85 ILE A C 1
ATOM 666 O O . ILE A 1 85 ? -13.837 5.583 0.744 1.00 95.81 85 ILE A O 1
ATOM 670 N N . SER A 1 86 ? -11.841 5.818 -0.234 1.00 95.25 86 SER A N 1
ATOM 671 C CA . SER A 1 86 ? -12.019 7.257 -0.482 1.00 95.25 86 SER A CA 1
ATOM 672 C C . SER A 1 86 ? -12.936 7.586 -1.660 1.00 95.25 86 SER A C 1
ATOM 674 O O . SER A 1 86 ? -13.281 8.753 -1.833 1.00 95.25 86 SER A O 1
ATOM 676 N N . ARG A 1 87 ? -13.262 6.596 -2.506 1.00 96.81 87 ARG A N 1
ATOM 677 C CA . ARG A 1 87 ? -14.030 6.744 -3.757 1.00 96.81 87 ARG A CA 1
ATOM 678 C C . ARG A 1 87 ? -13.424 7.728 -4.765 1.00 96.81 87 ARG A C 1
ATOM 680 O O . ARG A 1 87 ? -14.078 8.126 -5.722 1.00 96.81 87 ARG A O 1
ATOM 687 N N . ARG A 1 88 ? -12.152 8.105 -4.586 1.00 96.38 88 ARG A N 1
ATOM 688 C CA . ARG A 1 88 ? -11.411 8.982 -5.506 1.00 96.38 88 ARG A CA 1
ATOM 689 C C . ARG A 1 88 ? -10.577 8.170 -6.504 1.00 96.38 88 ARG A C 1
ATOM 691 O O . ARG A 1 88 ? -10.067 7.111 -6.120 1.00 96.38 88 ARG A O 1
ATOM 698 N N . PRO A 1 89 ? -10.388 8.657 -7.746 1.00 96.62 89 PRO A N 1
ATOM 699 C CA . PRO A 1 89 ? -9.494 8.030 -8.717 1.00 96.62 89 PRO A CA 1
ATOM 700 C C . PRO A 1 89 ? -8.051 7.934 -8.211 1.00 96.62 89 PRO A C 1
ATOM 702 O O . PRO A 1 89 ? -7.574 8.805 -7.479 1.00 96.62 89 PRO A O 1
ATOM 705 N N . PHE A 1 90 ? -7.333 6.896 -8.635 1.00 95.88 90 PHE A N 1
ATOM 706 C CA . PHE A 1 90 ? -5.921 6.736 -8.293 1.00 95.88 90 PHE A CA 1
ATOM 707 C C . PHE A 1 90 ? -5.013 7.680 -9.081 1.00 95.88 90 PHE A C 1
ATOM 709 O O . PHE A 1 90 ? -5.096 7.803 -10.303 1.00 95.88 90 PHE A O 1
ATOM 716 N N . PHE A 1 91 ? -4.044 8.268 -8.382 1.00 93.44 91 PHE A N 1
ATOM 717 C CA . PHE A 1 91 ? -2.966 9.035 -8.992 1.00 93.44 91 PHE A CA 1
ATOM 718 C C . PHE A 1 91 ? -1.778 8.124 -9.344 1.00 93.44 91 PHE A C 1
ATOM 720 O O . PHE A 1 91 ? -0.842 7.938 -8.563 1.00 93.44 91 PHE A O 1
ATOM 727 N N . TRP A 1 92 ? -1.804 7.545 -10.545 1.00 91.75 92 TRP A N 1
ATOM 728 C CA . TRP A 1 92 ? -0.769 6.611 -11.016 1.00 91.75 92 TRP A CA 1
ATOM 729 C C . TRP A 1 92 ? 0.568 7.284 -11.359 1.00 91.75 92 TRP A C 1
ATOM 731 O O . TRP A 1 92 ? 1.640 6.681 -11.236 1.00 91.75 92 TRP A O 1
ATOM 741 N N . ARG A 1 93 ? 0.546 8.566 -11.739 1.00 85.81 93 ARG A N 1
ATOM 742 C CA . ARG A 1 93 ? 1.762 9.302 -12.110 1.00 85.81 93 ARG A CA 1
ATOM 743 C C . ARG A 1 93 ? 2.684 9.491 -10.901 1.00 85.81 93 ARG A C 1
ATOM 745 O O . ARG A 1 93 ? 2.273 9.458 -9.742 1.00 85.81 93 ARG A O 1
ATOM 752 N N . THR A 1 94 ? 3.979 9.647 -11.152 1.00 73.06 94 THR A N 1
ATOM 753 C CA . THR A 1 94 ? 4.940 10.066 -10.120 1.00 73.06 94 THR A CA 1
ATOM 754 C C . THR A 1 94 ? 5.238 11.539 -10.326 1.00 73.06 94 THR A C 1
ATOM 756 O O . THR A 1 94 ? 5.617 11.923 -11.428 1.00 73.06 94 THR A O 1
ATOM 759 N N . VAL A 1 95 ? 5.112 12.351 -9.275 1.00 66.12 95 VAL A N 1
ATOM 760 C CA . VAL A 1 95 ? 5.642 13.718 -9.289 1.00 66.12 95 VAL A CA 1
ATOM 761 C C . VAL A 1 95 ? 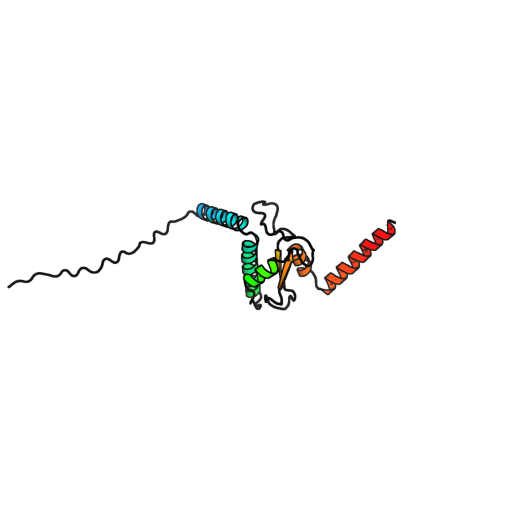7.156 13.600 -9.113 1.00 66.12 95 VAL A C 1
ATOM 763 O O . VAL A 1 95 ? 7.651 13.376 -8.011 1.00 66.12 95 VAL A O 1
ATOM 766 N N . ILE A 1 96 ? 7.897 13.613 -10.221 1.00 58.25 96 ILE A N 1
ATOM 767 C CA . ILE A 1 96 ? 9.362 13.639 -10.197 1.00 58.25 96 ILE A CA 1
ATOM 768 C C . ILE A 1 96 ? 9.796 15.102 -10.178 1.00 58.25 96 ILE A C 1
ATOM 770 O O . ILE A 1 96 ? 9.350 15.881 -11.011 1.00 58.25 96 ILE A O 1
ATOM 774 N N . GLY A 1 97 ? 10.699 15.455 -9.263 1.00 52.31 97 GLY A N 1
ATOM 775 C CA . GLY A 1 97 ? 11.489 16.678 -9.402 1.00 52.31 97 GLY A CA 1
ATOM 776 C C . GLY A 1 97 ? 10.961 17.925 -8.700 1.00 52.31 97 GLY A C 1
ATOM 777 O O . GLY A 1 97 ? 11.516 18.988 -8.939 1.00 52.31 97 GLY A O 1
ATOM 778 N N . ASN A 1 98 ? 9.968 17.827 -7.807 1.00 57.56 98 ASN A N 1
ATOM 779 C CA . ASN A 1 98 ? 9.700 18.910 -6.857 1.00 57.56 98 ASN A CA 1
ATOM 780 C C . ASN A 1 98 ? 10.299 18.560 -5.479 1.00 57.56 98 ASN A C 1
ATOM 782 O O . ASN A 1 98 ? 9.726 17.741 -4.757 1.00 57.56 98 ASN A O 1
ATOM 786 N N . PRO A 1 99 ? 11.434 19.170 -5.081 1.00 55.69 99 PRO A N 1
ATOM 787 C CA . PRO A 1 99 ? 12.056 18.936 -3.777 1.00 55.69 99 PRO A CA 1
ATOM 788 C C . PRO A 1 99 ? 11.144 19.286 -2.592 1.00 55.69 99 PRO A C 1
ATOM 790 O O . PRO A 1 99 ? 11.370 18.799 -1.483 1.00 55.69 99 PRO A O 1
ATOM 793 N N . LYS A 1 100 ? 10.121 20.127 -2.815 1.00 59.06 100 LYS A N 1
ATOM 794 C CA . LYS A 1 100 ? 9.168 20.566 -1.787 1.00 59.06 100 LYS A CA 1
ATOM 795 C C . LYS A 1 100 ? 8.067 19.538 -1.509 1.00 59.06 100 LYS A C 1
ATOM 797 O O . LYS A 1 100 ? 7.479 19.572 -0.436 1.00 59.06 100 LYS A O 1
ATOM 802 N N . THR A 1 101 ? 7.807 18.594 -2.416 1.00 62.31 101 THR A N 1
ATOM 803 C CA . THR A 1 101 ? 6.834 17.512 -2.194 1.00 62.31 101 THR A CA 1
ATOM 804 C C . THR A 1 101 ? 7.564 16.248 -1.754 1.00 62.31 101 THR A C 1
ATOM 806 O O . THR A 1 101 ? 7.895 15.380 -2.566 1.00 62.31 101 THR A O 1
ATOM 809 N N . ARG A 1 102 ? 7.871 16.150 -0.457 1.00 65.81 102 ARG A N 1
ATOM 810 C CA . ARG A 1 102 ? 8.472 14.946 0.129 1.00 65.81 102 ARG A CA 1
ATOM 811 C C . ARG A 1 102 ? 7.382 13.894 0.348 1.00 65.81 102 ARG A C 1
ATOM 813 O O . ARG A 1 102 ? 6.656 13.960 1.329 1.00 65.81 102 ARG A O 1
ATOM 820 N N . GLY A 1 103 ? 7.272 12.927 -0.559 1.00 76.94 103 GLY A N 1
ATOM 821 C CA . GLY A 1 103 ? 6.412 11.754 -0.375 1.00 76.94 103 GLY A CA 1
ATOM 822 C C . GLY A 1 103 ? 5.531 11.409 -1.577 1.00 76.94 103 GLY A C 1
ATOM 823 O O . GLY A 1 103 ? 5.532 12.117 -2.586 1.00 76.94 103 GLY A O 1
ATOM 824 N N . PRO A 1 104 ? 4.810 10.277 -1.511 1.00 85.25 104 PRO A N 1
ATOM 825 C CA . PRO A 1 104 ? 3.823 9.920 -2.521 1.00 85.25 104 PRO A CA 1
ATOM 826 C C . PRO A 1 104 ? 2.640 10.900 -2.506 1.00 85.25 104 PRO A C 1
ATOM 828 O O . PRO A 1 104 ? 2.302 11.467 -1.472 1.00 85.25 104 PRO A O 1
ATOM 831 N N . HIS A 1 105 ? 1.979 11.063 -3.655 1.00 91.00 105 HIS A N 1
ATOM 832 C CA . HIS A 1 105 ? 0.715 11.799 -3.732 1.00 91.00 105 HIS A CA 1
ATOM 833 C C . HIS A 1 105 ? -0.336 11.141 -2.808 1.00 91.00 105 HIS A C 1
ATOM 835 O O . HIS A 1 105 ? -0.383 9.909 -2.768 1.00 91.00 105 HIS A O 1
ATOM 841 N N . PRO A 1 106 ? -1.206 11.897 -2.106 1.00 93.12 106 PRO A N 1
ATOM 842 C CA . PRO A 1 106 ? -2.204 11.326 -1.191 1.00 93.12 106 PRO A CA 1
ATOM 843 C C . PRO A 1 106 ? -3.112 10.274 -1.841 1.00 93.12 106 PRO A C 1
ATOM 845 O O . PRO A 1 106 ? -3.411 9.246 -1.236 1.00 93.12 106 PRO A O 1
ATOM 848 N N . ASP A 1 107 ? -3.498 10.512 -3.096 1.00 94.75 107 ASP A N 1
ATOM 849 C CA . ASP A 1 107 ? -4.326 9.595 -3.887 1.00 94.75 107 ASP A CA 1
ATOM 850 C C . ASP A 1 107 ? -3.506 8.600 -4.736 1.00 94.75 107 ASP A C 1
ATOM 852 O O . ASP A 1 107 ? -4.061 7.886 -5.568 1.00 94.75 107 ASP A O 1
ATOM 856 N N . ALA A 1 108 ? -2.180 8.523 -4.559 1.00 94.44 108 ALA A N 1
ATOM 857 C CA . ALA A 1 108 ? -1.389 7.488 -5.224 1.00 94.44 108 ALA A CA 1
ATOM 858 C C . ALA A 1 108 ? -1.740 6.091 -4.672 1.00 94.44 108 ALA A C 1
ATOM 860 O O . ALA A 1 108 ? -2.038 5.962 -3.482 1.00 94.44 108 ALA A O 1
ATOM 861 N N . PRO A 1 109 ? -1.690 5.045 -5.512 1.00 96.19 109 PRO A N 1
ATOM 862 C CA . PRO A 1 109 ? -2.041 3.685 -5.118 1.00 96.19 109 PRO A CA 1
ATOM 863 C C . PRO A 1 109 ? -1.025 3.096 -4.133 1.00 96.19 109 PRO A C 1
ATOM 865 O O . PRO A 1 109 ? 0.188 3.217 -4.320 1.00 96.19 109 PRO A O 1
ATOM 868 N N . SER A 1 110 ? -1.538 2.421 -3.110 1.00 96.56 110 SER A N 1
ATOM 869 C CA . SER A 1 110 ? -0.802 1.722 -2.061 1.00 96.56 110 SER A CA 1
ATOM 870 C C . SER A 1 110 ? -1.405 0.334 -1.864 1.00 96.56 110 SER A C 1
ATOM 872 O O . SER A 1 110 ? -2.615 0.194 -1.702 1.00 96.56 110 SER A O 1
ATOM 874 N N . LEU A 1 111 ? -0.558 -0.694 -1.877 1.00 97.81 111 LEU A N 1
ATOM 875 C CA . LEU A 1 111 ? -0.969 -2.058 -1.550 1.00 97.81 111 LEU A CA 1
ATOM 876 C C . LEU A 1 111 ? -0.965 -2.238 -0.037 1.00 97.81 111 LEU A C 1
ATOM 878 O O . LEU A 1 111 ? 0.097 -2.136 0.591 1.00 97.81 111 LEU A O 1
ATOM 882 N N . ASP A 1 112 ? -2.138 -2.538 0.500 1.00 97.19 112 ASP A N 1
ATOM 883 C CA . ASP A 1 112 ? -2.371 -2.775 1.917 1.00 97.19 112 ASP A CA 1
ATOM 884 C C . ASP A 1 112 ? -2.853 -4.212 2.154 1.00 97.19 112 ASP A C 1
ATOM 886 O O . ASP A 1 112 ? -3.235 -4.917 1.216 1.00 97.19 112 ASP A O 1
ATOM 890 N N . ARG A 1 113 ? -2.807 -4.657 3.409 1.00 96.31 113 ARG A N 1
ATOM 891 C CA . ARG A 1 113 ? -3.347 -5.954 3.829 1.00 96.31 113 ARG A CA 1
ATOM 892 C C . ARG A 1 113 ? -4.684 -5.745 4.516 1.00 96.31 113 ARG A C 1
ATOM 894 O O . ARG A 1 113 ? -4.778 -4.883 5.389 1.00 96.31 113 ARG A O 1
ATOM 901 N N . ILE A 1 114 ? -5.684 -6.535 4.140 1.00 95.88 114 ILE A N 1
ATOM 902 C CA . ILE A 1 114 ? -7.020 -6.468 4.743 1.00 95.88 114 ILE A CA 1
ATOM 903 C C . ILE A 1 114 ? -6.895 -6.835 6.223 1.00 95.88 114 ILE A C 1
ATOM 905 O O . ILE A 1 114 ? -7.128 -5.991 7.088 1.00 95.88 114 ILE A O 1
ATOM 909 N N . ASP A 1 115 ? -6.381 -8.034 6.499 1.00 94.44 115 ASP A N 1
ATOM 910 C CA . ASP A 1 115 ? -5.943 -8.441 7.827 1.00 94.44 115 ASP A CA 1
ATOM 911 C C . ASP A 1 115 ? -4.432 -8.208 7.985 1.00 94.44 115 ASP A C 1
ATOM 913 O O . ASP A 1 115 ? -3.583 -8.831 7.331 1.00 94.44 115 ASP A O 1
ATOM 917 N N . SER A 1 116 ? -4.089 -7.291 8.891 1.00 93.38 116 SER A N 1
ATOM 918 C CA . SER A 1 116 ? -2.714 -6.926 9.231 1.00 93.38 116 SER A CA 1
ATOM 919 C C . SER A 1 116 ? -1.925 -8.050 9.919 1.00 93.38 116 SER A C 1
ATOM 921 O O . SER A 1 116 ? -0.692 -7.951 9.984 1.00 93.38 116 SER A O 1
ATOM 923 N N . SER A 1 117 ? -2.575 -9.101 10.425 1.00 93.12 117 SER A N 1
ATOM 924 C CA . SER A 1 117 ? -1.936 -10.287 11.014 1.00 93.12 117 SER A CA 1
ATOM 925 C C . SER A 1 117 ? -1.394 -11.248 9.945 1.00 93.12 117 SER A C 1
ATOM 927 O O . SER A 1 117 ? -0.321 -11.825 10.120 1.00 93.12 117 SER A O 1
ATOM 929 N N . ARG A 1 118 ? -2.041 -11.303 8.777 1.00 96.25 118 ARG A N 1
ATOM 930 C CA . ARG A 1 118 ? -1.730 -12.206 7.660 1.00 96.25 118 ARG A CA 1
ATOM 931 C C . ARG A 1 118 ? -0.689 -11.640 6.676 1.00 96.25 118 ARG A C 1
ATOM 933 O O . ARG A 1 118 ? -0.198 -10.510 6.810 1.00 96.25 118 ARG A O 1
ATOM 940 N N . GLY A 1 119 ? -0.278 -12.467 5.712 1.00 97.62 119 GLY A N 1
ATOM 941 C CA . GLY A 1 119 ? 0.708 -12.143 4.675 1.00 97.62 119 GLY A CA 1
ATOM 942 C C . GLY A 1 119 ? 0.155 -11.348 3.488 1.00 97.62 119 GLY A C 1
ATOM 943 O O . GLY A 1 119 ? -0.952 -10.815 3.533 1.00 97.62 119 GLY A O 1
ATOM 944 N N . TYR A 1 120 ? 0.955 -11.244 2.426 1.00 98.38 120 TYR A N 1
ATOM 945 C CA . TYR A 1 120 ? 0.547 -10.668 1.140 1.00 98.38 120 TYR A CA 1
ATOM 946 C C . TYR A 1 120 ? 0.128 -11.795 0.189 1.00 98.38 120 TYR A C 1
ATOM 948 O O . TYR A 1 120 ? 0.947 -12.308 -0.579 1.00 98.38 120 TYR A O 1
ATOM 956 N N . THR A 1 121 ? -1.143 -12.171 0.266 1.00 98.06 121 THR A N 1
ATOM 957 C CA . THR A 1 121 ? -1.785 -13.198 -0.566 1.00 98.06 121 THR A CA 1
ATOM 958 C C . THR A 1 121 ? -2.925 -12.563 -1.370 1.00 98.06 121 THR A C 1
ATOM 960 O O . THR A 1 121 ? -3.460 -11.550 -0.913 1.00 98.06 121 THR A O 1
ATOM 963 N N . PRO A 1 122 ? -3.307 -13.098 -2.547 1.00 97.81 122 PRO A N 1
ATOM 964 C CA . PRO A 1 122 ? -4.354 -12.501 -3.386 1.00 97.81 122 PRO A CA 1
ATOM 965 C C . PRO A 1 122 ? -5.685 -12.238 -2.662 1.00 97.81 122 PRO A C 1
ATOM 967 O O . PRO A 1 122 ? -6.353 -11.253 -2.953 1.00 97.81 122 PRO A O 1
ATOM 970 N N . ASP A 1 123 ? -6.038 -13.065 -1.677 1.00 97.62 123 ASP A N 1
ATOM 971 C CA . ASP A 1 123 ? -7.268 -12.964 -0.881 1.00 97.62 123 ASP A CA 1
ATOM 972 C C . ASP A 1 123 ? -7.161 -12.039 0.351 1.00 97.62 123 ASP A C 1
ATOM 974 O O . ASP A 1 123 ? -8.172 -11.722 0.972 1.00 97.62 123 ASP A O 1
ATOM 978 N N . ASN A 1 124 ? -5.953 -11.602 0.729 1.00 98.06 124 ASN A N 1
ATOM 979 C CA . ASN A 1 124 ? -5.711 -10.765 1.913 1.00 98.06 124 ASN A CA 1
ATOM 980 C C . ASN A 1 124 ? -5.133 -9.384 1.572 1.00 98.06 124 ASN A C 1
ATOM 982 O O . ASN A 1 124 ? -4.612 -8.671 2.436 1.00 98.06 124 ASN A O 1
ATOM 986 N N . VAL A 1 125 ? -5.180 -8.982 0.309 1.00 98.06 125 VAL A N 1
ATOM 987 C CA . VAL A 1 125 ? -4.685 -7.675 -0.111 1.00 98.06 125 VAL A CA 1
ATOM 988 C C . VAL A 1 125 ? -5.747 -6.897 -0.853 1.00 98.06 125 VAL A C 1
ATOM 990 O O . VAL A 1 125 ? -6.689 -7.428 -1.426 1.00 98.06 125 VAL A O 1
ATOM 993 N N . TRP A 1 126 ? -5.547 -5.595 -0.856 1.00 97.62 126 TRP A N 1
ATOM 994 C CA . TRP A 1 126 ? -6.362 -4.651 -1.589 1.00 97.62 126 TRP A CA 1
ATOM 995 C C . TRP A 1 126 ? -5.518 -3.436 -1.940 1.00 97.62 126 TRP A C 1
ATOM 997 O O . TRP A 1 126 ? -4.512 -3.126 -1.289 1.00 97.62 126 TRP A O 1
ATOM 1007 N N . LEU A 1 127 ? -5.920 -2.749 -3.002 1.00 98.06 127 LEU A N 1
ATOM 1008 C CA . LEU A 1 127 ? -5.274 -1.521 -3.429 1.00 98.06 127 LEU A CA 1
ATOM 1009 C C . LEU A 1 127 ? -6.100 -0.331 -2.930 1.00 98.06 127 LEU A C 1
ATOM 1011 O O . LEU A 1 127 ? -7.257 -0.161 -3.309 1.00 98.06 127 LEU A O 1
ATOM 1015 N N . ILE A 1 128 ? -5.507 0.500 -2.077 1.00 97.75 128 ILE A N 1
ATOM 1016 C CA . ILE A 1 128 ? -6.127 1.702 -1.499 1.00 97.75 128 ILE A CA 1
ATOM 1017 C C . ILE A 1 128 ? -5.222 2.912 -1.710 1.00 97.75 128 ILE A C 1
ATOM 1019 O O . ILE A 1 128 ? -4.077 2.774 -2.133 1.00 97.75 128 ILE A O 1
ATOM 1023 N N . SER A 1 129 ? -5.710 4.131 -1.479 1.00 97.12 129 SER A N 1
ATOM 1024 C CA . SER A 1 129 ? -4.844 5.301 -1.628 1.00 97.12 129 SER A CA 1
ATOM 1025 C C . SER A 1 129 ? -3.852 5.415 -0.472 1.00 97.12 129 SER A C 1
ATOM 1027 O O . SER A 1 129 ? -4.128 4.987 0.650 1.00 97.12 129 SER A O 1
ATOM 1029 N N . HIS A 1 130 ? -2.698 6.028 -0.727 1.00 95.50 130 HIS A N 1
ATOM 1030 C CA . HIS A 1 130 ? -1.666 6.264 0.281 1.00 95.50 130 HIS A CA 1
ATOM 1031 C C . HIS A 1 130 ? -2.208 6.961 1.534 1.00 95.50 130 HIS A C 1
ATOM 1033 O O . HIS A 1 130 ? -1.849 6.579 2.646 1.00 95.50 130 HIS A O 1
ATOM 1039 N N . ARG A 1 131 ? -3.101 7.942 1.366 1.00 95.62 131 ARG A N 1
ATOM 1040 C CA . ARG A 1 131 ? -3.765 8.625 2.482 1.00 95.62 131 ARG A CA 1
ATOM 1041 C C . ARG A 1 131 ? -4.631 7.673 3.309 1.00 95.62 131 ARG A C 1
ATOM 1043 O O . ARG A 1 131 ? -4.546 7.706 4.530 1.00 95.62 131 ARG A O 1
ATOM 1050 N N . MET A 1 132 ? -5.431 6.821 2.667 1.00 96.56 132 MET A N 1
ATOM 1051 C CA . MET A 1 132 ? -6.287 5.865 3.384 1.00 96.56 132 MET A CA 1
ATOM 1052 C C . MET A 1 132 ? -5.459 4.792 4.096 1.00 96.56 132 MET A C 1
ATOM 1054 O O . MET A 1 132 ? -5.748 4.451 5.237 1.00 96.56 132 MET A O 1
ATOM 1058 N N . ASN A 1 133 ? -4.379 4.324 3.467 1.00 96.69 133 ASN A N 1
ATOM 1059 C CA . ASN A 1 133 ? -3.429 3.412 4.099 1.00 96.69 133 ASN A CA 1
ATOM 1060 C C . ASN A 1 133 ? -2.800 4.023 5.357 1.00 96.69 133 ASN A C 1
ATOM 1062 O O . ASN A 1 133 ? -2.644 3.328 6.352 1.00 96.69 133 ASN A O 1
ATOM 1066 N N . ALA A 1 134 ? -2.435 5.308 5.314 1.00 95.06 134 ALA A N 1
ATOM 1067 C CA . ALA A 1 134 ? -1.865 6.008 6.463 1.00 95.06 134 ALA A CA 1
ATOM 1068 C C . ALA A 1 134 ? -2.871 6.152 7.618 1.00 95.06 134 ALA A C 1
ATOM 1070 O O . ALA A 1 134 ? -2.501 5.959 8.770 1.00 95.06 134 ALA A O 1
ATOM 1071 N N . ILE A 1 135 ? -4.142 6.442 7.314 1.00 94.38 135 ILE A N 1
ATOM 1072 C CA . ILE A 1 135 ? -5.216 6.467 8.321 1.00 94.38 135 ILE A CA 1
ATOM 1073 C C . ILE A 1 135 ? -5.356 5.082 8.964 1.00 94.38 135 ILE A C 1
ATOM 1075 O O . ILE A 1 135 ? -5.300 4.965 10.184 1.00 94.38 135 ILE A O 1
ATOM 1079 N N . LYS A 1 136 ? -5.446 4.024 8.147 1.00 93.94 136 LYS A N 1
ATOM 1080 C CA . LYS A 1 136 ? -5.581 2.643 8.630 1.00 93.94 136 LYS A CA 1
ATOM 1081 C C . LYS A 1 136 ? -4.379 2.162 9.446 1.00 93.94 136 LYS A C 1
ATOM 1083 O O . LYS A 1 136 ? -4.551 1.353 10.345 1.00 93.94 136 LYS A O 1
ATOM 1088 N N . SER A 1 137 ? -3.162 2.615 9.142 1.00 93.00 137 SER A N 1
ATOM 1089 C CA . SER A 1 137 ? -1.968 2.187 9.882 1.00 93.00 137 SER A CA 1
ATOM 1090 C C . SER A 1 137 ? -1.804 2.855 11.245 1.00 93.00 137 SER A C 1
ATOM 1092 O O . SER A 1 137 ? -0.990 2.387 12.035 1.00 93.00 137 SER A O 1
ATOM 1094 N N . ASN A 1 138 ? -2.520 3.950 11.497 1.00 92.88 138 ASN A N 1
ATOM 1095 C CA . ASN A 1 138 ? -2.348 4.774 12.692 1.00 92.88 138 ASN A CA 1
ATOM 1096 C C . ASN A 1 138 ? -3.415 4.526 13.766 1.00 92.88 138 ASN A C 1
ATOM 1098 O O . ASN A 1 138 ? -3.396 5.219 14.776 1.00 92.88 138 ASN A O 1
ATOM 1102 N N . ALA A 1 139 ? -4.340 3.595 13.540 1.00 92.12 139 ALA A N 1
ATOM 1103 C CA . ALA A 1 139 ? -5.451 3.328 14.442 1.00 92.12 139 ALA A CA 1
ATOM 1104 C C . ALA A 1 139 ? -5.862 1.852 14.395 1.00 92.12 139 ALA A C 1
ATOM 1106 O O . ALA A 1 139 ? -5.698 1.182 13.366 1.00 92.12 139 ALA A O 1
ATOM 1107 N N . THR A 1 140 ? -6.424 1.346 15.490 1.00 93.38 140 THR A N 1
ATOM 1108 C CA . THR A 1 140 ? -7.129 0.058 15.486 1.00 93.38 140 THR A CA 1
ATOM 1109 C C . THR A 1 140 ? -8.483 0.184 14.772 1.00 93.38 140 THR A C 1
ATOM 1111 O O . THR A 1 140 ? -9.000 1.294 14.603 1.00 93.38 140 THR A O 1
ATOM 1114 N N . PRO A 1 141 ? -9.100 -0.926 14.327 1.00 92.19 141 PRO A N 1
ATOM 1115 C CA . PRO A 1 141 ? -10.453 -0.891 13.768 1.00 92.19 141 PRO A CA 1
ATOM 1116 C C . PRO A 1 141 ? -11.485 -0.240 14.704 1.00 92.19 141 PRO A C 1
ATOM 1118 O O . PRO A 1 141 ? -12.359 0.496 14.242 1.00 92.19 141 PRO A O 1
ATOM 1121 N N . GLU A 1 142 ? -11.363 -0.466 16.011 1.00 95.38 142 GLU A N 1
ATOM 1122 C CA . GLU A 1 142 ? -12.241 0.095 17.041 1.00 95.38 142 GLU A CA 1
ATOM 1123 C C . GLU A 1 142 ? -12.057 1.611 17.160 1.00 95.38 142 GLU A C 1
ATOM 1125 O O . GLU A 1 142 ? -13.041 2.352 17.171 1.00 95.38 142 GLU A O 1
ATOM 1130 N N . GLU A 1 143 ? -10.807 2.085 17.171 1.00 96.31 143 GLU A N 1
ATOM 1131 C CA . GLU A 1 143 ? -10.488 3.515 17.167 1.00 96.31 143 GLU A CA 1
ATOM 1132 C C . GLU A 1 143 ? -11.003 4.201 15.896 1.00 96.31 143 GLU A C 1
ATOM 1134 O O . GLU A 1 143 ? -11.597 5.275 15.974 1.00 96.31 143 GLU A O 1
ATOM 1139 N N . LEU A 1 144 ? -10.846 3.573 14.724 1.00 95.06 144 LEU A N 1
ATOM 1140 C CA . LEU A 1 144 ? -11.367 4.106 13.460 1.00 95.06 144 LEU A CA 1
ATOM 1141 C C . LEU A 1 144 ? -12.887 4.265 13.493 1.00 95.06 144 LEU A C 1
ATOM 1143 O O . LEU A 1 144 ? -13.404 5.287 13.037 1.00 95.06 144 LEU A O 1
ATOM 1147 N N . LYS A 1 145 ? -13.599 3.274 14.041 1.00 95.81 145 LYS A N 1
ATOM 1148 C CA . LYS A 1 145 ? -15.052 3.344 14.200 1.00 95.81 145 LYS A CA 1
ATOM 1149 C C . LYS A 1 145 ? -15.442 4.469 15.156 1.00 95.81 145 LYS A C 1
ATOM 1151 O O . LYS A 1 145 ? -16.291 5.283 14.810 1.00 95.81 145 LYS A O 1
ATOM 1156 N N . LEU A 1 146 ? -14.789 4.559 16.314 1.00 96.88 146 LEU A N 1
ATOM 1157 C CA . LEU A 1 146 ? -15.079 5.595 17.304 1.00 96.88 146 LEU A CA 1
ATOM 1158 C C . LEU A 1 146 ? -14.831 7.005 16.752 1.00 96.88 146 LEU A C 1
ATOM 1160 O O . LEU A 1 146 ? -15.668 7.890 16.938 1.00 96.88 146 LEU A O 1
ATOM 1164 N N . VAL A 1 147 ? -13.716 7.213 16.045 1.00 95.69 147 VAL A N 1
ATOM 1165 C CA . VAL A 1 147 ? -13.405 8.485 15.376 1.00 95.69 147 VAL A CA 1
ATOM 1166 C C . VAL A 1 147 ? -14.466 8.809 14.331 1.00 95.69 147 VAL A C 1
ATOM 1168 O O . VAL A 1 147 ? -14.963 9.931 14.310 1.00 95.69 147 VAL A O 1
ATOM 1171 N N . SER A 1 148 ? -14.833 7.839 13.489 1.00 93.62 148 SER A N 1
ATOM 1172 C CA . SER A 1 148 ? -15.875 8.016 12.475 1.00 93.62 148 SER A CA 1
ATOM 1173 C C . SER A 1 148 ? -17.198 8.453 13.103 1.00 93.62 148 SER A C 1
ATOM 1175 O O . SER A 1 148 ? -17.742 9.485 12.716 1.00 93.62 148 SER A O 1
ATOM 1177 N N . ASP A 1 149 ? -17.683 7.707 14.097 1.00 95.56 149 ASP A N 1
ATOM 1178 C CA . ASP A 1 149 ? -18.971 7.951 14.750 1.00 95.56 149 ASP A CA 1
ATOM 1179 C C . ASP A 1 149 ? -18.978 9.309 15.474 1.00 95.56 149 ASP A C 1
ATOM 1181 O O . ASP A 1 149 ? -19.878 10.124 15.274 1.00 95.56 149 ASP A O 1
ATOM 1185 N N . THR A 1 150 ? -17.935 9.597 16.260 1.00 95.12 150 THR A N 1
ATOM 1186 C CA . THR A 1 150 ? -17.841 10.831 17.062 1.00 95.12 150 THR A CA 1
ATOM 1187 C C . THR A 1 150 ? -17.716 12.073 16.184 1.00 95.12 150 THR A C 1
ATOM 1189 O O . THR A 1 150 ? -18.409 13.064 16.411 1.00 95.12 150 THR A O 1
ATOM 1192 N N . VAL A 1 151 ? -16.845 12.037 15.167 1.00 94.31 151 VAL A N 1
ATOM 1193 C CA . VAL A 1 151 ? -16.668 13.168 14.243 1.00 94.31 151 VAL A CA 1
ATOM 1194 C C . VAL A 1 151 ? -17.950 13.409 13.460 1.00 94.31 151 VAL A C 1
ATOM 1196 O O . VAL A 1 151 ? -18.355 14.560 13.318 1.00 94.31 151 VAL A O 1
ATOM 1199 N N . PHE A 1 152 ? -18.606 12.348 12.984 1.00 94.12 152 PHE A N 1
ATOM 1200 C CA . PHE A 1 152 ? -19.865 12.471 12.259 1.00 94.12 152 PHE A CA 1
ATOM 1201 C C . PHE A 1 152 ? -20.941 13.146 13.114 1.00 94.12 152 PHE A C 1
ATOM 1203 O O . PHE A 1 152 ? -21.509 14.148 12.685 1.00 94.12 152 PHE A O 1
ATOM 1210 N N . LEU A 1 153 ? -21.167 12.662 14.340 1.00 94.38 153 LEU A N 1
ATOM 1211 C CA . LEU A 1 153 ? -22.145 13.252 15.259 1.00 94.38 153 LEU A CA 1
ATOM 1212 C C . LEU A 1 153 ? -21.827 14.718 15.561 1.00 94.38 153 LEU A C 1
ATOM 1214 O O . LEU A 1 153 ? -22.695 15.570 15.401 1.00 94.38 153 LEU A O 1
ATOM 1218 N N . LYS A 1 154 ? -20.573 15.039 15.903 1.00 93.56 154 LY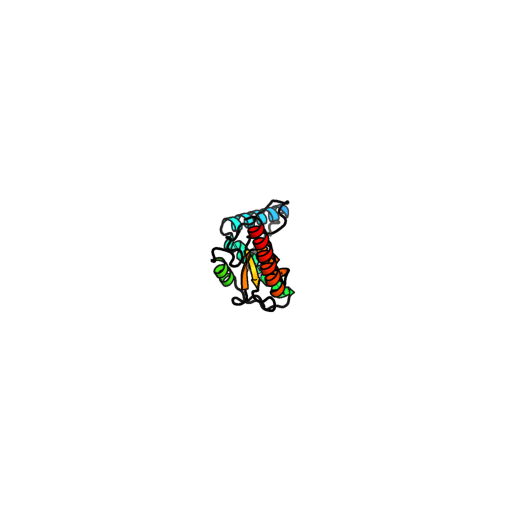S A N 1
ATOM 1219 C CA . LYS A 1 154 ? -20.175 16.413 16.247 1.00 93.56 154 LYS A CA 1
ATOM 1220 C C . LYS A 1 154 ? -20.322 17.382 15.075 1.00 93.56 154 LYS A C 1
ATOM 1222 O O . LYS A 1 154 ? -20.698 18.535 15.267 1.00 93.56 154 LYS A O 1
ATOM 1227 N N . VAL A 1 155 ? -20.019 16.926 13.860 1.00 92.69 155 VAL A N 1
ATOM 1228 C CA . VAL A 1 155 ? -20.225 17.719 12.645 1.00 92.69 155 VAL A CA 1
ATOM 1229 C C . VAL A 1 155 ? -21.717 17.962 12.424 1.00 92.69 155 VAL A C 1
ATOM 1231 O O . VAL A 1 155 ? -22.099 19.096 12.153 1.00 92.69 155 VAL A O 1
ATOM 1234 N N . MET A 1 156 ? -22.556 16.937 12.588 1.00 92.56 156 MET A N 1
ATOM 1235 C CA . MET A 1 156 ? -24.006 17.050 12.403 1.00 92.56 156 MET A CA 1
ATOM 1236 C C . MET A 1 156 ? -24.693 17.916 13.468 1.00 92.56 156 MET A C 1
ATOM 1238 O O . MET A 1 156 ? -25.595 18.669 13.116 1.00 92.56 156 MET A O 1
ATOM 1242 N N . GLU A 1 157 ? -24.249 17.878 14.727 1.00 90.75 157 GLU A N 1
ATOM 1243 C CA . GLU A 1 157 ? -24.712 18.797 15.783 1.00 90.75 157 GLU A CA 1
ATOM 1244 C C . GLU A 1 157 ? -24.506 20.259 15.369 1.00 90.75 157 GLU A C 1
ATOM 1246 O O . GLU A 1 157 ? -25.450 21.042 15.370 1.00 90.75 157 GLU A O 1
ATOM 1251 N N . ASN A 1 158 ? -23.306 20.605 14.890 1.00 82.69 158 ASN A N 1
ATOM 1252 C CA . ASN A 1 158 ? -23.008 21.968 14.439 1.00 82.69 158 ASN A CA 1
ATOM 1253 C C . ASN A 1 158 ? -23.871 22.405 13.235 1.00 82.69 158 ASN A C 1
ATOM 1255 O O . ASN A 1 158 ? -24.118 23.597 13.050 1.00 82.69 158 ASN A O 1
ATOM 1259 N N . TYR A 1 159 ? -24.313 21.465 12.392 1.00 82.81 159 TYR A N 1
ATOM 1260 C CA . TYR A 1 159 ? -25.233 21.759 11.288 1.00 82.81 159 TYR A CA 1
ATOM 1261 C C . TYR A 1 159 ? -26.670 22.001 11.763 1.00 82.81 159 TYR A C 1
ATOM 1263 O O . TYR A 1 159 ? -27.373 22.787 11.139 1.00 82.81 159 TYR A O 1
ATOM 1271 N N . LEU A 1 160 ? -27.110 21.357 12.846 1.00 74.38 160 LEU A N 1
ATOM 1272 C CA . LEU A 1 160 ? -28.435 21.589 13.428 1.00 74.38 160 LEU A CA 1
ATOM 1273 C C . LEU A 1 160 ? -28.488 22.899 14.220 1.00 74.38 160 LEU A C 1
ATOM 1275 O O . LEU A 1 160 ? -29.482 23.605 14.132 1.00 74.38 160 LEU A O 1
ATOM 1279 N N . ASP A 1 161 ? -27.403 23.263 14.906 1.00 71.88 161 ASP A N 1
ATOM 1280 C CA . ASP A 1 161 ? -27.299 24.529 15.649 1.00 71.88 161 ASP A CA 1
ATOM 1281 C C . ASP A 1 161 ? -27.172 25.770 14.736 1.00 71.88 161 ASP A C 1
ATOM 1283 O O . ASP A 1 161 ? -27.192 26.904 15.213 1.00 71.88 161 ASP A O 1
ATOM 1287 N N . SER A 1 162 ? -26.996 25.569 13.424 1.00 69.00 162 SER A N 1
ATOM 1288 C CA . SER A 1 162 ? -26.885 26.635 12.415 1.00 69.00 162 SER A CA 1
ATOM 1289 C C . SER A 1 162 ? -28.105 26.763 11.490 1.00 69.00 162 SER A C 1
ATOM 1291 O O . SER A 1 162 ? -28.072 27.583 10.568 1.00 69.00 162 SER A O 1
ATOM 1293 N N . LEU A 1 163 ? -29.164 25.984 11.743 1.00 59.75 163 LEU A N 1
ATOM 1294 C CA . LEU A 1 163 ? -30.486 26.089 11.110 1.00 59.75 163 LEU A CA 1
ATOM 1295 C C . LEU A 1 163 ? -31.462 26.855 12.010 1.00 59.75 163 LEU A C 1
ATOM 1297 O O . LEU A 1 163 ? -32.283 27.607 11.438 1.00 59.75 163 LEU A O 1
#

Secondary structure (DSSP, 8-state):
------------------------HHHHHHHHHHHHHHHHHH-HHHHHHHHHHHHHHHHHHHTT--B---HHHHHHHHTSSB-TTT-PBP--S---S-TT--S--TTSEEEEESSTTS-B-TTSEEEEEHHHHHHHHTS-HHHHHHHHHHHHHHHHHHHHTT-

Sequence (163 aa):
MLLDDSNSHPPQLAARLKISGHICKSCQARRVHEHKSRSLKDDPVLYRCKKILCAAKGRARKSNREFSLTLDDLLELAKQPSCPISRRPFFWRTVIGNPKTRGPHPDAPSLDRIDSSRGYTPDNVWLISHRMNAIKSNATPEELKLVSDTVFLKVMENYLDSL

Radius of gyration: 27.9 Å; chains: 1; bounding box: 98×66×61 Å